Protein AF-W6K7S6-F1 (afdb_monomer)

Solvent-accessible surface area (backbone atoms only — not comparable to full-atom values): 9287 Å² total; per-residue (Å²): 136,90,82,86,87,81,87,82,84,75,71,65,69,59,62,60,56,59,57,67,71,62,53,61,62,58,62,53,52,68,78,64,60,82,73,57,47,66,59,54,51,50,50,26,51,57,76,19,44,70,34,51,70,54,56,74,67,39,22,36,49,15,33,52,51,24,35,51,43,42,51,51,54,36,48,58,52,39,65,72,54,51,58,67,94,80,46,49,71,68,58,48,52,52,51,53,51,50,50,50,53,57,52,37,50,53,39,41,41,67,65,48,68,36,88,89,18,73,96,59,52,72,71,84,55,74,42,50,36,42,53,54,50,35,54,53,41,51,50,51,31,41,53,43,45,48,50,36,60,59,67,16,96,76,34,68,81,74,67,81,132

pLDDT: mean 80.59, std 20.53, range [37.28, 98.56]

Sequence (161 aa):
MKMGFSRIGQSIGIIILTILLFLPARLLAETLAIPDADTAIKTCWRKSEQLRSGSTDEAREGFVMTVLCLEEEIVRNSLEFIYQGVENEDSLRAKFRAIRLVFTEFYWNLYNENNACMPSCGTQYYSAQLHQLSKIYEKILKDVIHQRNQYGARGSSSRPN

Nearest PDB structures (foldseek):
  5hbu-assembly1_D  TM=2.876E-01  e=3.518E+00  Escherichia coli K-12
  4gcl-assembly1_A  TM=2.645E-01  e=3.916E+00  Escherichia coli UTI89
  5haw-assembly1_A-2  TM=2.735E-01  e=5.403E+00  Vibrio cholerae O1 biovar El Tor str. N16961

Secondary structure (DSSP, 8-state):
-------STTSHHHHHHHHHHHHHHHHHHHTTPPPPHHHHHHHHHHHTHHHHTS-HHHHHHHHHHHHHHHHHHHHHHHHTTS-TTT--HHHHHHHHHHHHHHHHHHHHHHHHSSGGGSS--TTTTTTHHHHHHHHHHHHHHHHHHHHHHHHSTTTGGG---

Radius of gyration: 26.54 Å; Cα contacts (8 Å, |Δi|>4): 121; chains: 1; bounding box: 51×53×102 Å

Foldseek 3Di:
DDDDDDDDPDPPVVVVVVVVVPPPPVVVVVVPDLDDLVVQLVVLLVVLVVQCPDDLVSVLVSLVSSLVSLLVLLLVLQCQFDDVVVDDSVRSSVVSVVVLVVQLVVQCCVQFVDPVQVPTPPSPCVRVSSVVSSVVSSVSSNVSSVCCCCHGPVNVVPDDD

Mean predicted aligned error: 12.03 Å

Structure (mmCIF, N/CA/C/O backbone):
data_AF-W6K7S6-F1
#
_entry.id   AF-W6K7S6-F1
#
loop_
_atom_site.group_PDB
_atom_site.id
_atom_site.type_symbol
_atom_site.label_atom_id
_atom_site.label_alt_id
_atom_site.label_comp_id
_atom_site.label_asym_id
_atom_site.label_entity_id
_atom_site.label_seq_id
_atom_site.pdbx_PDB_ins_code
_atom_site.Cartn_x
_atom_site.Cartn_y
_atom_site.Cartn_z
_atom_site.occupancy
_atom_site.B_iso_or_equiv
_atom_site.auth_seq_id
_atom_site.auth_comp_id
_atom_site.auth_asym_id
_atom_site.auth_atom_id
_atom_site.pdbx_PDB_model_num
ATOM 1 N N . MET A 1 1 ? 11.149 39.667 76.783 1.00 42.38 1 MET A N 1
ATOM 2 C CA . MET A 1 1 ? 11.715 39.907 75.436 1.00 42.38 1 MET A CA 1
ATOM 3 C C . MET A 1 1 ? 10.888 39.143 74.415 1.00 42.38 1 MET A C 1
ATOM 5 O O . MET A 1 1 ? 10.810 37.927 74.505 1.00 42.38 1 MET A O 1
ATOM 9 N N . LYS A 1 2 ? 10.211 39.860 73.511 1.00 43.84 2 LYS A N 1
ATOM 10 C CA . LYS A 1 2 ? 9.525 39.295 72.341 1.00 43.84 2 LYS A CA 1
ATOM 11 C C . LYS A 1 2 ? 10.573 39.066 71.251 1.00 43.84 2 LYS A C 1
ATOM 13 O O . LYS A 1 2 ? 11.270 40.013 70.907 1.00 43.84 2 LYS A O 1
ATOM 18 N N . MET A 1 3 ? 10.656 37.862 70.695 1.00 37.28 3 MET A N 1
ATOM 19 C CA . MET A 1 3 ? 11.272 37.647 69.385 1.00 37.28 3 MET A CA 1
ATOM 20 C C . MET A 1 3 ? 10.209 37.087 68.449 1.00 37.28 3 MET A C 1
ATOM 22 O O . MET A 1 3 ? 9.612 36.049 68.721 1.00 37.28 3 MET A O 1
ATOM 26 N N . GLY A 1 4 ? 9.932 37.844 67.389 1.00 43.88 4 GLY A N 1
ATOM 27 C CA . GLY A 1 4 ? 9.101 37.429 66.272 1.00 43.88 4 GLY A CA 1
ATOM 28 C C . GLY A 1 4 ? 9.960 36.802 65.181 1.00 43.88 4 GLY A C 1
ATOM 29 O O . GLY A 1 4 ? 11.065 37.264 64.917 1.00 43.88 4 GLY A O 1
ATOM 30 N N . PHE A 1 5 ? 9.417 35.785 64.523 1.00 41.56 5 PHE A N 1
ATOM 31 C CA . PHE A 1 5 ? 9.880 35.326 63.221 1.00 41.56 5 PHE A CA 1
ATOM 32 C C . PHE A 1 5 ? 8.703 35.427 62.251 1.00 41.56 5 PHE A C 1
ATOM 34 O O . PHE A 1 5 ? 7.657 34.813 62.452 1.00 41.56 5 PHE A O 1
ATOM 41 N N . SER A 1 6 ? 8.866 36.273 61.234 1.00 42.75 6 SER A N 1
ATOM 42 C CA . SER A 1 6 ? 7.873 36.577 60.208 1.00 42.75 6 SER A CA 1
ATOM 43 C C . SER A 1 6 ? 8.355 36.053 58.854 1.00 42.75 6 SER A C 1
ATOM 45 O O . SER A 1 6 ? 9.433 36.411 58.394 1.00 42.75 6 SER A O 1
ATOM 47 N N . ARG A 1 7 ? 7.507 35.213 58.251 1.00 52.19 7 ARG A N 1
ATOM 48 C CA . ARG A 1 7 ? 7.196 35.092 56.814 1.00 52.19 7 ARG A CA 1
ATOM 49 C C . ARG A 1 7 ? 8.360 35.039 55.809 1.00 52.19 7 ARG A C 1
ATOM 51 O O . ARG A 1 7 ? 8.695 36.044 55.198 1.00 52.19 7 ARG A O 1
ATOM 58 N N . ILE A 1 8 ? 8.823 33.825 55.493 1.00 48.97 8 ILE A N 1
ATOM 59 C CA . ILE A 1 8 ? 9.457 33.512 54.186 1.00 48.97 8 ILE A CA 1
ATOM 60 C C . ILE A 1 8 ? 8.800 32.289 53.491 1.00 48.97 8 ILE A C 1
ATOM 62 O O . ILE A 1 8 ? 9.009 32.039 52.310 1.00 48.97 8 ILE A O 1
ATOM 66 N N . GLY A 1 9 ? 7.899 31.557 54.155 1.00 44.06 9 GLY A N 1
ATOM 67 C CA . GLY A 1 9 ? 7.366 30.282 53.645 1.00 44.06 9 GLY A CA 1
ATOM 68 C C . GLY A 1 9 ? 6.111 30.328 52.761 1.00 44.06 9 GLY A C 1
ATOM 69 O O . GLY A 1 9 ? 5.493 29.283 52.597 1.00 44.06 9 GLY A O 1
ATOM 70 N N . GLN A 1 10 ? 5.674 31.483 52.241 1.00 47.38 10 GLN A N 1
ATOM 71 C CA . GLN A 1 10 ? 4.339 31.591 51.612 1.00 47.38 10 GLN A CA 1
ATOM 72 C C . GLN A 1 10 ? 4.334 31.786 50.085 1.00 47.38 10 GLN A C 1
ATOM 74 O O . GLN A 1 10 ? 3.284 31.636 49.468 1.00 47.38 10 GLN A O 1
ATOM 79 N N . SER A 1 11 ? 5.486 32.047 49.454 1.00 47.97 11 SER A N 1
ATOM 80 C CA . SER A 1 11 ? 5.533 32.379 48.016 1.00 47.97 11 SER A CA 1
ATOM 81 C C . SER A 1 11 ? 5.980 31.235 47.095 1.00 47.97 11 SER A C 1
ATOM 83 O O . SER A 1 11 ? 5.758 31.311 45.892 1.00 47.97 11 SER A O 1
ATOM 85 N N . ILE A 1 12 ? 6.572 30.156 47.623 1.00 48.00 12 ILE A N 1
ATOM 86 C CA . ILE A 1 12 ? 7.072 29.036 46.795 1.00 48.00 12 ILE A CA 1
ATOM 87 C C . ILE A 1 12 ? 5.974 27.985 46.541 1.00 48.00 12 ILE A C 1
ATOM 89 O O . ILE A 1 12 ? 5.917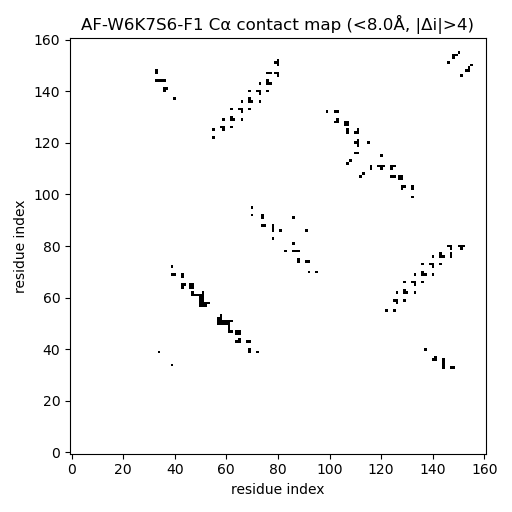 27.393 45.465 1.00 48.00 12 ILE A O 1
ATOM 93 N N . GLY A 1 13 ? 5.040 27.806 47.483 1.00 41.53 13 GLY A N 1
ATOM 94 C CA . GLY A 1 13 ? 3.964 26.811 47.368 1.00 41.53 13 GLY A CA 1
ATOM 95 C C . GLY A 1 13 ? 2.928 27.107 46.278 1.00 41.53 13 GLY A C 1
ATOM 96 O O . GLY A 1 13 ? 2.305 26.183 45.767 1.00 41.53 13 GLY A O 1
ATOM 97 N N . ILE A 1 14 ? 2.765 28.373 45.879 1.00 49.78 14 ILE A N 1
ATOM 98 C CA . ILE A 1 14 ? 1.772 28.758 44.864 1.00 49.78 14 ILE A CA 1
ATOM 99 C C . ILE A 1 14 ? 2.291 28.479 43.446 1.00 49.78 14 ILE A C 1
ATOM 101 O O . ILE A 1 14 ? 1.513 28.056 42.601 1.00 49.78 14 ILE A O 1
ATOM 105 N N . ILE A 1 15 ? 3.596 28.630 43.186 1.00 48.69 15 ILE A N 1
ATOM 106 C CA . ILE A 1 15 ? 4.168 28.469 41.835 1.00 48.69 15 ILE A CA 1
ATOM 107 C C . ILE A 1 15 ? 4.213 26.991 41.405 1.00 48.69 15 ILE A C 1
ATOM 109 O O . ILE A 1 15 ? 3.989 26.679 40.237 1.00 48.69 15 ILE A O 1
ATOM 113 N N . ILE A 1 16 ? 4.441 26.06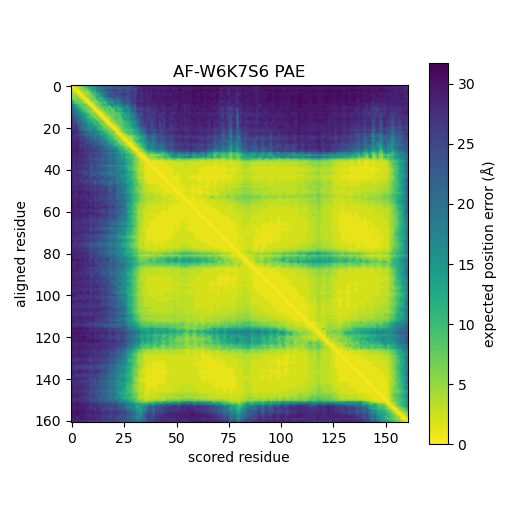1 42.339 1.00 49.12 16 ILE A N 1
ATOM 114 C CA . ILE A 1 16 ? 4.466 24.618 42.034 1.00 49.12 16 ILE A CA 1
ATOM 115 C C . ILE A 1 16 ? 3.046 24.078 41.778 1.00 49.12 16 ILE A C 1
ATOM 117 O O . ILE A 1 16 ? 2.863 23.187 40.947 1.00 49.12 16 ILE A O 1
ATOM 121 N N . LEU A 1 17 ? 2.021 24.651 42.420 1.00 42.56 17 LEU A N 1
ATOM 122 C CA . LEU A 1 17 ? 0.634 24.201 42.272 1.00 42.56 17 LEU A CA 1
ATOM 123 C C . LEU A 1 17 ? 0.003 24.626 40.931 1.00 42.56 17 LEU A C 1
ATOM 125 O O . LEU A 1 17 ? -0.844 23.908 40.403 1.00 42.56 17 LEU A O 1
ATOM 129 N N . THR A 1 18 ? 0.436 25.739 40.327 1.00 48.88 18 THR A N 1
ATOM 130 C CA . THR A 1 18 ? -0.062 26.177 39.007 1.00 48.88 18 THR A CA 1
ATOM 131 C C . THR A 1 18 ? 0.531 25.393 37.837 1.00 48.88 18 THR A C 1
ATOM 133 O O . THR A 1 18 ? -0.134 25.246 36.814 1.00 48.88 18 THR A O 1
ATOM 136 N N . ILE A 1 19 ? 1.743 24.843 37.968 1.00 50.28 19 ILE A N 1
ATOM 137 C CA . ILE A 1 19 ? 2.373 24.035 36.905 1.00 50.28 19 ILE A CA 1
ATOM 138 C C . ILE A 1 19 ? 1.723 22.641 36.810 1.00 50.28 19 ILE A C 1
ATOM 140 O O . ILE A 1 19 ? 1.561 22.104 35.714 1.00 50.28 19 ILE A O 1
ATOM 144 N N . LEU A 1 20 ? 1.264 22.080 37.934 1.00 48.47 20 LEU A N 1
ATOM 145 C CA . LEU A 1 20 ? 0.639 20.750 37.983 1.00 48.47 20 LEU A CA 1
ATOM 146 C C . LEU A 1 20 ? -0.805 20.701 37.452 1.00 48.47 20 LEU A C 1
ATOM 148 O O . LEU A 1 20 ? -1.272 19.626 37.088 1.00 48.47 20 LEU A O 1
ATOM 152 N N . LEU A 1 21 ? -1.504 21.837 37.356 1.00 50.88 21 LEU A N 1
ATOM 153 C CA . LEU A 1 21 ? -2.890 21.881 36.862 1.00 50.88 21 LEU A CA 1
ATOM 154 C C . LEU A 1 21 ? -3.009 22.105 35.345 1.00 50.88 21 LEU A C 1
ATOM 156 O O . LEU A 1 21 ? -4.058 21.815 34.776 1.00 50.88 21 LEU A O 1
ATOM 160 N N . PHE A 1 22 ? -1.950 22.567 34.671 1.00 48.72 22 PHE A N 1
ATOM 161 C CA . PHE A 1 22 ? -1.969 22.816 33.219 1.00 48.72 22 PHE A CA 1
ATOM 162 C C . PHE A 1 22 ? -1.261 21.744 32.377 1.00 48.72 22 PHE A C 1
ATOM 164 O O . PHE A 1 22 ? -1.464 21.699 31.162 1.00 48.72 22 PHE A O 1
ATOM 171 N N . LEU A 1 23 ? -0.468 20.858 32.989 1.00 49.38 23 LEU A N 1
ATOM 172 C CA . LEU A 1 23 ? 0.231 19.786 32.272 1.00 49.38 23 LEU A CA 1
ATOM 173 C C . LEU A 1 23 ? -0.624 18.569 31.846 1.00 49.38 23 LEU A C 1
ATOM 175 O O . LEU A 1 23 ? -0.312 18.015 30.791 1.00 49.38 23 LEU A O 1
ATOM 179 N N . PRO A 1 24 ? -1.690 18.126 32.551 1.00 52.69 24 PRO A N 1
ATOM 180 C CA . PRO A 1 24 ? -2.323 16.855 32.187 1.00 52.69 24 PRO A CA 1
ATOM 181 C C . PRO A 1 24 ? -3.202 16.950 30.930 1.00 52.69 24 PRO A C 1
ATOM 183 O O . PRO A 1 24 ? -3.283 15.992 30.168 1.00 52.69 24 PRO A O 1
ATOM 186 N N . ALA A 1 25 ? -3.825 18.101 30.654 1.00 51.25 25 ALA A N 1
ATOM 187 C CA . ALA A 1 25 ? -4.786 18.221 29.553 1.00 51.25 25 ALA A CA 1
ATOM 188 C C . ALA A 1 25 ? -4.131 18.262 28.161 1.00 51.25 25 ALA A C 1
ATOM 190 O O . ALA A 1 25 ? -4.651 17.665 27.221 1.00 51.25 25 ALA A O 1
ATOM 191 N N . ARG A 1 26 ? -2.983 18.939 28.014 1.00 45.03 26 ARG A N 1
ATOM 192 C CA . ARG A 1 26 ? -2.274 19.008 26.723 1.00 45.03 26 ARG A CA 1
ATOM 193 C C . ARG A 1 26 ? -1.654 17.667 26.341 1.00 45.03 26 ARG A C 1
ATOM 195 O O . ARG A 1 26 ? -1.781 17.259 25.194 1.00 45.03 26 ARG A O 1
ATOM 202 N N . LEU A 1 27 ? -1.080 16.959 27.315 1.00 43.31 27 LEU A N 1
ATOM 203 C CA . LEU A 1 27 ? -0.490 15.638 27.096 1.00 43.31 27 LEU A CA 1
ATOM 204 C C . LEU A 1 27 ? -1.553 14.574 26.756 1.00 43.31 27 LEU A C 1
ATOM 206 O O . LEU A 1 27 ? -1.293 13.678 25.962 1.00 43.31 27 LEU A O 1
ATOM 210 N N . LEU A 1 28 ? -2.765 14.689 27.318 1.00 47.03 28 LEU A N 1
ATOM 211 C CA . LEU A 1 28 ? -3.906 13.825 26.982 1.00 47.03 28 LEU A CA 1
ATOM 212 C C . LEU A 1 28 ? -4.534 14.159 25.620 1.00 47.03 28 LEU A C 1
ATOM 214 O O . LEU A 1 28 ? -5.007 13.264 24.933 1.00 47.03 28 LEU A O 1
ATOM 218 N N . ALA A 1 29 ? -4.547 15.428 25.204 1.00 46.81 29 ALA A N 1
ATOM 219 C CA . ALA A 1 29 ? -5.086 15.813 23.898 1.00 46.81 29 ALA A CA 1
ATOM 220 C C . ALA A 1 29 ? -4.224 15.292 22.733 1.00 46.81 29 ALA A C 1
ATOM 222 O O . ALA A 1 29 ? -4.750 14.919 21.686 1.00 46.81 29 ALA A O 1
ATOM 223 N N . GLU A 1 30 ? -2.906 15.223 22.929 1.00 44.91 30 GLU A N 1
ATOM 224 C CA . GLU A 1 30 ? -1.941 14.790 21.914 1.00 44.91 30 GLU A CA 1
ATOM 225 C C . GLU A 1 30 ? -1.953 13.264 21.698 1.00 44.91 30 GLU A C 1
ATOM 227 O O . GLU A 1 30 ? -1.757 12.792 20.580 1.00 44.91 30 GLU A O 1
ATOM 232 N N . THR A 1 31 ? -2.307 12.480 22.724 1.00 48.25 31 THR A N 1
ATOM 233 C CA . THR A 1 31 ? -2.521 11.022 22.609 1.00 48.25 31 THR A CA 1
ATOM 234 C C . THR A 1 31 ? -3.890 10.654 22.025 1.00 48.25 31 THR A C 1
ATOM 236 O O . THR A 1 31 ? -4.140 9.494 21.697 1.00 48.25 31 THR A O 1
ATOM 239 N N . LEU A 1 32 ? -4.776 11.640 21.844 1.00 53.34 32 LEU A N 1
ATOM 240 C CA . LEU A 1 32 ? -6.155 11.474 21.388 1.00 53.34 32 LEU A CA 1
ATOM 241 C C . LEU A 1 32 ? -6.427 12.126 20.021 1.00 53.34 32 LEU A C 1
ATOM 243 O O . LEU A 1 32 ? -7.586 12.312 19.673 1.00 53.34 32 LEU A O 1
ATOM 247 N N . ALA A 1 33 ? -5.434 12.452 19.194 1.00 65.44 33 ALA A N 1
ATOM 248 C CA . ALA A 1 33 ? -5.694 12.916 17.824 1.00 65.44 33 ALA A CA 1
ATOM 249 C C . ALA A 1 33 ? -5.865 11.721 16.863 1.00 65.44 33 ALA A C 1
ATOM 251 O O . ALA A 1 33 ? -5.061 10.790 16.874 1.00 65.44 33 ALA A O 1
ATOM 252 N N . ILE A 1 34 ? -6.924 11.708 16.040 1.00 67.19 34 ILE A N 1
ATOM 253 C CA . ILE A 1 34 ? -6.984 10.770 14.902 1.00 67.19 34 ILE A CA 1
ATOM 254 C C . ILE A 1 34 ? -5.932 11.255 13.895 1.00 67.19 34 ILE A C 1
ATOM 256 O O . ILE A 1 34 ? -5.951 12.440 13.554 1.00 67.19 34 ILE A O 1
ATOM 260 N N . PRO A 1 35 ? -4.990 10.399 13.460 1.00 74.06 35 PRO A N 1
ATOM 261 C CA . PRO A 1 35 ? -3.910 10.824 12.587 1.00 74.06 35 PRO A CA 1
ATOM 262 C C . PRO A 1 35 ? -4.465 11.294 11.242 1.00 74.06 35 PRO A C 1
ATOM 264 O O . PRO A 1 35 ? -5.394 10.703 10.693 1.00 74.06 35 PRO A O 1
ATOM 267 N N . ASP A 1 36 ? -3.869 12.354 10.704 1.00 88.12 36 ASP A N 1
ATOM 268 C CA . ASP A 1 36 ? -4.134 12.802 9.343 1.00 88.12 36 ASP A CA 1
ATOM 269 C C . ASP A 1 36 ? -3.604 11.767 8.335 1.00 88.12 36 ASP A C 1
ATOM 271 O O . ASP A 1 36 ? -2.423 11.401 8.354 1.00 88.12 36 ASP A O 1
ATOM 275 N N . ALA A 1 37 ? -4.482 11.303 7.442 1.00 93.56 37 ALA A N 1
ATOM 276 C CA . ALA A 1 37 ? -4.156 10.267 6.467 1.00 93.56 37 ALA A CA 1
ATOM 277 C C . ALA A 1 37 ? -3.045 10.713 5.512 1.00 93.56 37 ALA A C 1
ATOM 279 O O . ALA A 1 37 ? -2.144 9.930 5.210 1.00 93.56 37 ALA A O 1
ATOM 280 N N . ASP A 1 38 ? -3.060 11.973 5.069 1.00 96.44 38 ASP A N 1
ATOM 281 C CA . ASP A 1 38 ? -2.039 12.484 4.155 1.00 96.44 38 ASP A CA 1
ATOM 282 C C . ASP A 1 38 ? -0.665 12.564 4.835 1.00 96.44 38 ASP A C 1
ATOM 284 O O . ASP A 1 38 ? 0.356 12.271 4.210 1.00 96.44 38 ASP A O 1
ATOM 288 N N . THR A 1 39 ? -0.621 12.891 6.126 1.00 95.38 39 THR A N 1
ATOM 289 C CA . THR A 1 39 ? 0.605 12.878 6.932 1.00 95.38 39 THR A CA 1
ATOM 290 C C . THR A 1 39 ? 1.166 11.465 7.103 1.00 95.38 39 THR A C 1
ATOM 292 O O . THR A 1 39 ? 2.376 11.267 6.940 1.00 95.38 39 THR A O 1
ATOM 295 N N . ALA A 1 40 ? 0.315 10.470 7.373 1.00 95.50 40 ALA A N 1
ATOM 296 C CA . ALA A 1 40 ? 0.732 9.068 7.453 1.00 95.50 40 ALA A CA 1
ATOM 297 C C . ALA A 1 40 ? 1.287 8.573 6.103 1.00 95.50 40 ALA A C 1
ATOM 299 O O . ALA A 1 40 ? 2.400 8.046 6.038 1.00 95.50 40 ALA A O 1
ATOM 300 N N . ILE A 1 41 ? 0.576 8.856 5.006 1.00 98.00 41 ILE A N 1
ATOM 301 C CA . ILE A 1 41 ? 1.004 8.526 3.638 1.00 98.00 41 ILE A CA 1
ATOM 302 C C . ILE A 1 41 ? 2.359 9.166 3.319 1.00 98.00 41 ILE A C 1
ATOM 304 O O . ILE A 1 41 ? 3.296 8.470 2.923 1.00 98.00 41 ILE A O 1
ATOM 308 N N . LYS A 1 42 ? 2.503 10.482 3.531 1.00 97.81 42 LYS A N 1
ATOM 309 C CA . LYS A 1 42 ? 3.768 11.205 3.305 1.00 97.81 42 LYS A CA 1
ATOM 310 C C . LYS A 1 42 ? 4.907 10.619 4.133 1.00 97.81 42 LYS A C 1
ATOM 312 O O . LYS A 1 42 ? 6.027 10.502 3.641 1.00 97.81 42 LYS A O 1
ATOM 317 N N . THR A 1 43 ? 4.631 10.220 5.372 1.00 97.19 43 THR A N 1
ATOM 318 C CA . THR A 1 43 ? 5.625 9.584 6.242 1.00 97.19 43 THR A CA 1
ATOM 319 C C . THR A 1 43 ? 6.099 8.250 5.673 1.00 97.19 43 THR A C 1
ATOM 321 O O . THR A 1 43 ? 7.307 8.012 5.640 1.00 97.19 43 THR A O 1
ATOM 324 N N . CYS A 1 44 ? 5.191 7.414 5.164 1.00 97.94 44 CYS A N 1
ATOM 325 C CA . CYS A 1 44 ? 5.560 6.155 4.519 1.00 97.94 44 CYS A CA 1
ATOM 326 C C . CYS A 1 44 ? 6.393 6.358 3.247 1.00 97.94 44 CYS A C 1
ATOM 328 O O . CYS A 1 44 ? 7.409 5.687 3.073 1.00 97.94 44 CYS A O 1
ATOM 330 N N . TRP A 1 45 ? 6.039 7.326 2.398 1.00 98.06 45 TRP A N 1
ATOM 331 C CA . TRP A 1 45 ? 6.815 7.645 1.192 1.00 98.06 45 TRP A CA 1
ATOM 332 C C . TRP A 1 45 ? 8.203 8.215 1.478 1.00 98.06 45 TRP A C 1
ATOM 334 O O . TRP A 1 45 ? 9.144 7.953 0.724 1.00 98.06 45 TRP A O 1
ATOM 344 N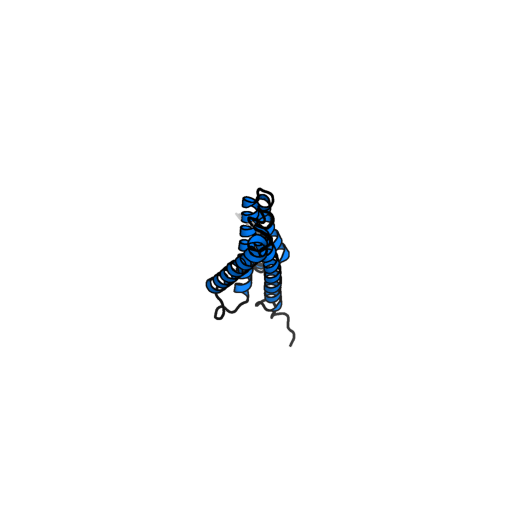 N . ARG A 1 46 ? 8.328 9.003 2.550 1.00 98.00 46 ARG A N 1
ATOM 345 C CA . ARG A 1 46 ? 9.593 9.617 2.968 1.00 98.00 46 ARG A CA 1
ATOM 346 C C . ARG A 1 46 ? 10.575 8.586 3.519 1.00 98.00 46 ARG A C 1
ATOM 348 O O . ARG A 1 46 ? 11.769 8.705 3.277 1.00 98.00 46 ARG A O 1
ATOM 355 N N . LYS A 1 47 ? 10.092 7.554 4.223 1.00 97.25 47 LYS A N 1
ATOM 356 C CA . LYS A 1 47 ? 10.943 6.466 4.751 1.00 97.25 47 LYS A CA 1
ATOM 357 C C . LYS A 1 47 ? 11.740 5.750 3.656 1.00 97.25 47 LYS A C 1
ATOM 359 O O . LYS A 1 47 ? 12.855 5.319 3.912 1.00 97.25 47 LYS A O 1
ATOM 364 N N . SER A 1 48 ? 11.175 5.645 2.457 1.00 97.06 48 SER A N 1
ATOM 365 C CA . SER A 1 48 ? 11.747 4.899 1.334 1.00 97.06 48 SER A CA 1
ATOM 366 C C . SER A 1 48 ? 12.355 5.775 0.234 1.00 97.06 48 SER A C 1
ATOM 368 O O . SER A 1 48 ? 12.770 5.254 -0.798 1.00 97.06 48 SER A O 1
ATOM 370 N N . GLU A 1 49 ? 12.375 7.100 0.400 1.00 97.06 49 GLU A N 1
ATOM 371 C CA . GLU A 1 49 ? 12.693 8.049 -0.676 1.00 97.06 49 GLU A CA 1
ATOM 372 C C . GLU A 1 49 ? 14.081 7.841 -1.286 1.00 97.06 49 GLU A C 1
ATOM 374 O O . GLU A 1 49 ? 14.219 7.833 -2.511 1.00 97.06 49 GLU A O 1
ATOM 379 N N . GLN A 1 50 ? 15.085 7.615 -0.437 1.00 96.44 50 GLN A N 1
ATOM 380 C CA . GLN A 1 50 ? 16.456 7.364 -0.881 1.00 96.44 50 GLN A CA 1
ATOM 381 C C . GLN A 1 50 ? 16.545 6.080 -1.714 1.00 96.44 50 GLN A C 1
ATOM 383 O O . GLN A 1 50 ? 17.044 6.122 -2.833 1.00 96.44 50 GLN A O 1
ATOM 388 N N . LEU A 1 51 ? 15.971 4.975 -1.222 1.00 95.88 51 LEU A N 1
ATOM 389 C CA . LEU A 1 51 ? 15.939 3.691 -1.934 1.00 95.88 51 LEU A CA 1
ATOM 390 C C . LEU A 1 51 ? 15.224 3.810 -3.287 1.00 95.88 51 LEU A C 1
ATOM 392 O O . LEU A 1 51 ? 15.738 3.370 -4.310 1.00 95.88 51 LEU A O 1
ATOM 396 N N . ARG A 1 52 ? 14.070 4.490 -3.325 1.00 94.06 52 ARG A N 1
ATOM 397 C CA . ARG A 1 52 ? 13.289 4.705 -4.558 1.00 94.06 52 ARG A CA 1
ATOM 398 C C . ARG A 1 52 ? 14.006 5.519 -5.632 1.00 94.06 52 ARG A C 1
ATOM 400 O O . ARG A 1 52 ? 13.563 5.490 -6.777 1.00 94.06 52 ARG A O 1
ATOM 407 N N . SER A 1 53 ? 15.061 6.239 -5.265 1.00 92.88 53 SER A N 1
ATOM 408 C CA . SER A 1 53 ? 15.860 7.064 -6.174 1.00 92.88 53 SER A CA 1
ATOM 409 C C . SER A 1 53 ? 17.171 6.384 -6.596 1.00 92.88 53 SER A C 1
ATOM 411 O O . SER A 1 53 ? 17.964 6.999 -7.305 1.00 92.88 53 SER A O 1
ATOM 413 N N . GLY A 1 54 ? 17.414 5.151 -6.137 1.00 93.31 54 GLY A N 1
ATOM 414 C CA . GLY A 1 54 ? 18.610 4.367 -6.437 1.00 93.31 54 GLY A CA 1
ATOM 415 C C . GLY A 1 54 ? 18.500 3.521 -7.709 1.00 93.31 54 GLY A C 1
ATOM 416 O O . GLY A 1 54 ? 17.780 3.842 -8.657 1.00 93.31 54 GLY A O 1
ATOM 417 N N . SER A 1 55 ? 19.241 2.416 -7.720 1.00 93.38 55 SER A N 1
ATOM 418 C CA . SER A 1 55 ? 19.184 1.352 -8.728 1.00 93.38 55 SER A CA 1
ATOM 419 C C . SER A 1 55 ? 17.798 0.699 -8.817 1.00 93.38 55 SER A C 1
ATOM 421 O O . SER A 1 55 ? 16.927 0.923 -7.982 1.00 93.38 55 SER A O 1
ATOM 423 N N . THR A 1 56 ? 17.567 -0.149 -9.826 1.00 90.25 56 THR A N 1
ATOM 424 C CA . THR A 1 56 ? 16.294 -0.882 -9.966 1.00 90.25 56 THR A CA 1
ATOM 425 C C . THR A 1 56 ? 15.950 -1.701 -8.719 1.00 90.25 56 THR A C 1
ATOM 427 O O . THR A 1 56 ? 14.798 -1.675 -8.277 1.00 90.25 56 THR A O 1
ATOM 430 N N . ASP A 1 57 ? 16.930 -2.401 -8.148 1.00 91.06 57 ASP A N 1
ATOM 431 C CA . ASP A 1 57 ? 16.718 -3.261 -6.983 1.00 91.06 57 ASP A CA 1
ATOM 432 C C . ASP A 1 57 ? 16.440 -2.434 -5.724 1.00 91.06 57 ASP A C 1
ATOM 434 O O . ASP A 1 57 ? 15.466 -2.704 -5.018 1.00 91.06 57 ASP A O 1
ATOM 438 N N . GLU A 1 58 ? 17.206 -1.361 -5.502 1.00 95.06 58 GLU A N 1
ATOM 439 C CA . GLU A 1 58 ? 16.943 -0.408 -4.415 1.00 95.06 58 GLU A CA 1
ATOM 440 C C . GLU A 1 58 ? 15.567 0.239 -4.583 1.00 95.06 58 GLU A C 1
ATOM 442 O O . GLU A 1 58 ? 14.798 0.345 -3.626 1.00 95.06 58 GLU A O 1
ATOM 447 N N . ALA A 1 59 ? 15.196 0.610 -5.810 1.00 93.81 59 ALA A N 1
ATOM 448 C CA . ALA A 1 59 ? 13.904 1.215 -6.064 1.00 93.81 59 ALA A CA 1
ATOM 449 C C . ALA A 1 59 ? 12.762 0.251 -5.741 1.00 93.81 59 ALA A C 1
ATOM 451 O O . ALA A 1 59 ? 11.776 0.643 -5.106 1.00 93.81 59 ALA A O 1
ATOM 452 N N . ARG A 1 60 ? 12.907 -1.023 -6.124 1.00 93.56 60 ARG A N 1
ATOM 453 C CA . ARG A 1 60 ? 11.974 -2.094 -5.765 1.00 93.56 60 ARG A CA 1
ATOM 454 C C . ARG A 1 60 ? 11.869 -2.257 -4.252 1.00 93.56 60 ARG A C 1
ATOM 456 O O . ARG A 1 60 ? 10.750 -2.285 -3.736 1.00 93.56 60 ARG A O 1
ATOM 463 N N . GLU A 1 61 ? 12.990 -2.311 -3.541 1.00 95.94 61 GLU A N 1
ATOM 464 C CA . GLU A 1 61 ? 13.021 -2.392 -2.077 1.00 95.94 61 GLU A CA 1
ATOM 465 C C . GLU A 1 61 ? 12.318 -1.191 -1.427 1.00 95.94 61 GLU A C 1
ATOM 467 O O . GLU A 1 61 ? 11.465 -1.356 -0.551 1.00 95.94 61 GLU A O 1
ATOM 472 N N . GLY A 1 62 ? 12.575 0.020 -1.923 1.00 97.12 62 GLY A N 1
ATOM 473 C CA . GLY A 1 62 ? 11.907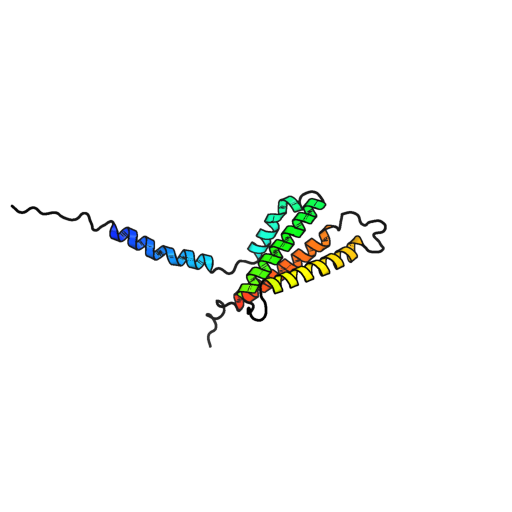 1.235 -1.470 1.00 97.12 62 GLY A CA 1
ATOM 474 C C . GLY A 1 62 ? 10.385 1.184 -1.659 1.00 97.12 62 GLY A C 1
ATOM 475 O O . GLY A 1 62 ? 9.620 1.593 -0.777 1.00 97.12 62 GLY A O 1
ATOM 476 N N . PHE A 1 63 ? 9.899 0.631 -2.772 1.00 96.75 63 PHE A N 1
ATOM 477 C CA . PHE A 1 63 ? 8.462 0.417 -2.954 1.00 96.75 63 PHE A CA 1
ATOM 478 C C . PHE A 1 63 ? 7.897 -0.654 -2.011 1.00 96.75 63 PHE A C 1
ATOM 480 O O . PHE A 1 63 ? 6.832 -0.425 -1.435 1.00 96.75 63 PHE A O 1
ATOM 487 N N . VAL A 1 64 ? 8.601 -1.771 -1.781 1.00 97.00 64 VAL A N 1
ATOM 488 C CA . VAL A 1 64 ? 8.195 -2.780 -0.780 1.00 97.00 64 VAL A CA 1
ATOM 489 C C . VAL A 1 64 ? 8.069 -2.145 0.606 1.00 97.00 64 VAL A C 1
ATOM 491 O O . VAL A 1 64 ? 7.047 -2.325 1.269 1.00 97.00 64 VAL A O 1
ATOM 494 N N . MET A 1 65 ? 9.058 -1.349 1.019 1.00 98.25 65 MET A N 1
ATOM 495 C CA . MET A 1 65 ? 9.048 -0.638 2.300 1.00 98.25 65 MET A CA 1
ATOM 496 C C . MET A 1 65 ? 7.851 0.316 2.419 1.00 98.25 65 MET A C 1
ATOM 498 O O . MET A 1 65 ? 7.200 0.376 3.461 1.00 98.25 65 MET A O 1
ATOM 502 N N . THR A 1 66 ? 7.528 1.036 1.341 1.00 98.31 66 THR A N 1
ATOM 503 C CA . THR A 1 66 ? 6.372 1.949 1.307 1.00 98.31 66 THR A CA 1
ATOM 504 C C . THR A 1 66 ? 5.061 1.188 1.487 1.00 98.31 66 THR A C 1
ATOM 506 O O . THR A 1 66 ? 4.236 1.574 2.312 1.00 98.31 66 THR A O 1
ATOM 509 N N . VAL A 1 67 ? 4.879 0.092 0.740 1.00 98.25 67 VAL A N 1
ATOM 510 C CA . VAL A 1 67 ? 3.677 -0.754 0.810 1.00 98.25 67 VAL A CA 1
ATOM 511 C C . VAL A 1 67 ? 3.494 -1.330 2.213 1.00 98.25 67 VAL A C 1
ATOM 513 O O . VAL A 1 67 ? 2.393 -1.263 2.750 1.00 98.25 67 VAL A O 1
ATOM 516 N N . LEU A 1 68 ? 4.565 -1.844 2.822 1.00 98.19 68 LEU A N 1
ATOM 517 C CA . LEU A 1 68 ? 4.535 -2.386 4.182 1.00 98.19 68 LEU A CA 1
ATOM 518 C C . LEU A 1 68 ? 4.186 -1.326 5.231 1.00 98.19 68 LEU A C 1
ATOM 520 O O . LEU A 1 68 ? 3.362 -1.579 6.102 1.00 98.19 68 LEU A O 1
ATOM 524 N N . CYS A 1 69 ? 4.752 -0.125 5.118 1.00 98.50 69 CYS A N 1
ATOM 525 C CA . CYS A 1 69 ? 4.409 0.978 6.014 1.00 98.50 69 CYS A CA 1
ATOM 526 C C . CYS A 1 69 ? 2.923 1.358 5.907 1.00 98.50 69 CYS A C 1
ATOM 528 O O . CYS A 1 69 ? 2.252 1.526 6.924 1.00 98.50 69 CYS A O 1
ATOM 530 N N . LEU A 1 70 ? 2.387 1.458 4.685 1.00 98.56 70 LEU A N 1
ATOM 531 C CA . LEU A 1 70 ? 0.967 1.753 4.477 1.00 98.56 70 LEU A CA 1
ATOM 532 C C . LEU A 1 70 ? 0.072 0.634 5.032 1.00 98.56 70 LEU A C 1
ATOM 534 O O . LEU A 1 70 ? -0.932 0.928 5.674 1.00 98.56 70 LEU A O 1
ATOM 538 N N . GLU A 1 71 ? 0.447 -0.632 4.831 1.00 98.31 71 GLU A N 1
ATOM 539 C CA . GLU A 1 71 ? -0.236 -1.802 5.402 1.00 98.31 71 GLU A CA 1
ATOM 540 C C . GLU A 1 71 ? -0.320 -1.707 6.934 1.00 98.31 71 GLU A C 1
ATOM 542 O O . GLU A 1 71 ? -1.396 -1.862 7.511 1.00 98.31 71 GLU A O 1
ATOM 547 N N . GLU A 1 72 ? 0.785 -1.367 7.598 1.00 97.50 72 GLU A N 1
ATOM 548 C CA . GLU A 1 72 ? 0.826 -1.178 9.052 1.00 97.50 72 GLU A CA 1
ATOM 549 C C . GLU A 1 72 ? -0.046 -0.015 9.535 1.00 97.50 72 GLU A C 1
ATOM 551 O O . GLU A 1 72 ? -0.733 -0.147 10.550 1.00 97.50 72 GLU A O 1
ATOM 556 N N . GLU A 1 73 ? -0.046 1.120 8.831 1.00 96.81 73 GLU A N 1
ATOM 557 C CA . GLU A 1 73 ? -0.920 2.255 9.155 1.00 96.81 73 GLU A CA 1
ATOM 558 C C . GLU A 1 73 ? -2.400 1.883 9.013 1.00 96.81 73 GLU A C 1
ATOM 560 O O . GLU A 1 73 ? -3.214 2.253 9.864 1.00 96.81 73 GLU A O 1
ATOM 565 N N . ILE A 1 74 ? -2.756 1.117 7.978 1.00 97.06 74 ILE A N 1
ATOM 566 C CA . ILE A 1 74 ? -4.128 0.646 7.777 1.00 97.06 74 ILE A CA 1
ATOM 567 C C . ILE A 1 74 ? -4.539 -0.288 8.913 1.00 97.06 74 ILE A C 1
ATOM 569 O O . ILE A 1 74 ? -5.590 -0.071 9.516 1.00 97.06 74 ILE A O 1
ATOM 573 N N . VAL A 1 75 ? -3.722 -1.296 9.233 1.00 96.12 75 VAL A N 1
ATOM 574 C CA . VAL A 1 75 ? -4.008 -2.254 10.315 1.00 96.12 75 VAL A CA 1
ATOM 575 C C . VAL A 1 75 ? -4.185 -1.517 11.639 1.00 96.12 75 VAL A C 1
ATOM 577 O O . VAL A 1 75 ? -5.213 -1.678 12.296 1.00 96.12 75 VAL A O 1
ATOM 580 N N . ARG A 1 76 ? -3.241 -0.640 11.995 1.00 93.56 76 ARG A N 1
ATOM 581 C CA . ARG A 1 76 ? -3.285 0.131 13.243 1.00 93.56 76 ARG A CA 1
ATOM 582 C C . ARG A 1 76 ? -4.552 0.972 13.354 1.00 93.56 76 ARG A C 1
ATOM 584 O O . ARG A 1 76 ? -5.229 0.925 14.373 1.00 93.56 76 ARG A O 1
ATOM 591 N N . ASN A 1 77 ? -4.891 1.730 12.310 1.00 92.62 77 ASN A N 1
ATOM 592 C CA . ASN A 1 77 ? -6.090 2.567 12.335 1.00 92.62 77 ASN A CA 1
ATOM 593 C C . ASN A 1 77 ? -7.382 1.745 12.278 1.00 92.62 77 ASN A C 1
ATOM 595 O O . ASN A 1 77 ? -8.399 2.204 12.789 1.00 92.62 77 ASN A O 1
ATOM 599 N N . SER A 1 78 ? -7.344 0.542 11.701 1.00 93.12 78 SER A N 1
ATOM 600 C CA . SER A 1 78 ? -8.491 -0.364 11.654 1.00 93.12 78 SER A CA 1
ATOM 601 C C . SER A 1 78 ? -8.819 -0.955 13.022 1.00 93.12 78 SER A C 1
ATOM 603 O O . SER A 1 78 ? -9.983 -0.979 13.409 1.00 93.12 78 SER A O 1
ATOM 605 N N . LEU A 1 79 ? -7.808 -1.366 13.791 1.00 90.94 79 LEU A N 1
ATOM 606 C CA . LEU A 1 79 ? -7.987 -1.952 15.129 1.00 90.94 79 LEU A CA 1
ATOM 607 C C . LEU A 1 79 ? -8.614 -0.991 16.148 1.00 90.94 79 LEU A C 1
ATOM 609 O O . LEU A 1 79 ? -9.203 -1.427 17.131 1.00 90.94 79 LEU A O 1
ATOM 613 N N . GLU A 1 80 ? -8.515 0.311 15.897 1.00 85.94 80 GLU A N 1
ATOM 614 C CA . GLU A 1 80 ? -9.115 1.360 16.722 1.00 85.94 80 GLU A CA 1
ATOM 615 C C . GLU A 1 80 ? -10.632 1.511 16.516 1.00 85.94 80 GLU A C 1
ATOM 617 O O . GLU A 1 80 ? -11.285 2.191 17.309 1.00 85.94 80 GLU A O 1
ATOM 622 N N . PHE A 1 81 ? -11.199 0.940 15.444 1.00 82.56 81 PHE A N 1
ATOM 623 C CA . PHE A 1 81 ? -12.625 1.087 15.123 1.00 82.56 81 PHE A CA 1
ATOM 624 C C . PHE A 1 81 ? -13.347 -0.236 14.834 1.00 82.56 81 PHE A C 1
ATOM 626 O O . PHE A 1 81 ? -14.535 -0.350 15.135 1.00 82.56 81 PHE A O 1
ATOM 633 N N . ILE A 1 82 ? -12.676 -1.229 14.241 1.00 87.25 82 ILE A N 1
ATOM 634 C CA . ILE A 1 82 ? -13.282 -2.530 13.952 1.00 87.25 82 ILE A CA 1
ATOM 635 C C . ILE A 1 82 ? -13.455 -3.293 15.264 1.00 87.25 82 ILE A C 1
ATOM 637 O O . ILE A 1 82 ? -12.540 -3.388 16.079 1.00 87.25 82 ILE A O 1
ATOM 641 N N . TYR A 1 83 ? -14.643 -3.862 15.463 1.00 81.19 83 TYR A N 1
ATOM 642 C CA . TYR A 1 83 ? -14.934 -4.673 16.637 1.00 81.19 83 TYR A CA 1
ATOM 643 C C . TYR A 1 83 ? -14.002 -5.891 16.714 1.00 81.19 83 TYR A C 1
ATOM 645 O O . TYR A 1 83 ? -13.934 -6.690 15.778 1.00 81.19 83 TYR A O 1
ATOM 653 N N . GLN A 1 84 ? -13.337 -6.067 17.859 1.00 80.12 84 GLN A N 1
ATOM 654 C CA . GLN A 1 84 ? -12.313 -7.103 18.040 1.00 80.12 84 GLN A CA 1
ATOM 655 C C . GLN A 1 84 ? -12.842 -8.543 17.946 1.00 80.12 84 GLN A C 1
ATOM 657 O O . GLN A 1 84 ? -12.078 -9.469 17.689 1.00 80.12 84 GLN A O 1
ATOM 662 N N . GLY A 1 85 ? -14.153 -8.750 18.124 1.00 82.69 85 GLY A N 1
ATOM 663 C CA . GLY A 1 85 ? -14.780 -10.054 17.885 1.00 82.69 85 GLY A CA 1
ATOM 664 C C . GLY A 1 85 ? -14.994 -10.386 16.402 1.00 82.69 85 GLY A C 1
ATOM 665 O O . GLY A 1 85 ? -15.362 -11.514 16.096 1.00 82.69 85 GLY A O 1
ATOM 666 N N . VAL A 1 86 ? -14.781 -9.428 15.490 1.00 85.25 86 VAL A N 1
ATOM 667 C CA . VAL A 1 86 ? -14.831 -9.636 14.029 1.00 85.25 86 VAL A CA 1
ATOM 668 C C . VAL A 1 86 ? -13.421 -9.697 13.445 1.00 85.25 86 VAL A C 1
ATOM 670 O O . VAL A 1 86 ? -13.138 -10.572 12.632 1.00 85.25 86 VAL A O 1
ATOM 673 N N . GLU A 1 87 ? -12.526 -8.801 13.867 1.00 91.31 87 GLU A N 1
ATOM 674 C CA . GLU A 1 87 ? -11.133 -8.779 13.414 1.00 91.31 87 GLU A CA 1
ATOM 675 C C . GLU A 1 87 ? -10.167 -8.568 14.573 1.00 91.31 87 GLU A C 1
ATOM 677 O O . GLU A 1 87 ? -10.407 -7.756 15.459 1.00 91.31 87 GLU A O 1
ATOM 682 N N . ASN A 1 88 ? -9.011 -9.217 14.495 1.00 93.31 88 ASN A N 1
ATOM 683 C CA . ASN A 1 88 ? -7.849 -8.893 15.314 1.00 93.31 88 ASN A CA 1
ATOM 684 C C . ASN A 1 88 ? -6.657 -8.533 14.417 1.00 93.31 88 ASN A C 1
ATOM 686 O O . ASN A 1 88 ? -6.742 -8.585 13.185 1.00 93.31 88 ASN A O 1
ATOM 690 N N . GLU A 1 89 ? -5.547 -8.143 15.041 1.00 94.12 89 GLU A N 1
ATOM 691 C CA . GLU A 1 89 ? -4.354 -7.697 14.324 1.00 94.12 89 GLU A CA 1
ATOM 692 C C . GLU A 1 89 ? -3.823 -8.766 13.362 1.00 94.12 89 GLU A C 1
ATOM 694 O O . GLU A 1 89 ? -3.582 -8.469 12.190 1.00 94.12 89 GLU A O 1
ATOM 699 N N . ASP A 1 90 ? -3.709 -10.012 13.823 1.00 95.06 90 ASP A N 1
ATOM 700 C CA . ASP A 1 90 ? -3.185 -11.124 13.028 1.00 95.06 90 ASP A CA 1
ATOM 701 C C . ASP A 1 90 ? -4.064 -11.419 11.807 1.00 95.06 90 ASP A C 1
ATOM 703 O O . ASP A 1 90 ? -3.555 -11.591 10.697 1.00 95.06 90 ASP A O 1
ATOM 707 N N . SER A 1 91 ? -5.389 -11.414 11.985 1.00 95.50 91 SER A N 1
ATOM 708 C CA . SER A 1 91 ? -6.362 -11.593 10.901 1.00 95.50 91 SER A CA 1
ATOM 709 C C . SER A 1 91 ? -6.235 -10.493 9.844 1.00 95.50 91 SER A C 1
ATOM 711 O O . SER A 1 91 ? -6.161 -10.784 8.646 1.00 95.50 91 SER A O 1
ATOM 713 N N . LEU A 1 92 ? -6.140 -9.225 10.263 1.00 95.88 92 LEU A N 1
ATOM 714 C CA . LEU A 1 92 ? -5.970 -8.101 9.339 1.00 95.88 92 LEU A CA 1
ATOM 715 C C . LEU A 1 92 ? -4.636 -8.185 8.589 1.00 95.88 92 LEU A C 1
ATOM 717 O O . LEU A 1 92 ? -4.614 -8.056 7.363 1.00 95.88 92 LEU A O 1
ATOM 721 N N . ARG A 1 93 ? -3.530 -8.462 9.291 1.00 97.06 93 ARG A N 1
ATOM 722 C CA . ARG A 1 93 ? -2.205 -8.636 8.671 1.00 97.06 93 ARG A CA 1
ATOM 723 C C . ARG A 1 93 ? -2.199 -9.786 7.667 1.00 97.06 93 ARG A C 1
ATOM 725 O O . ARG A 1 93 ? -1.656 -9.640 6.573 1.00 97.06 93 ARG A O 1
ATOM 732 N N . ALA A 1 94 ? -2.840 -10.909 7.990 1.00 96.94 94 ALA A N 1
ATOM 733 C CA . ALA A 1 94 ? -2.965 -12.039 7.074 1.00 96.94 94 ALA A CA 1
ATOM 734 C C . ALA A 1 94 ? -3.739 -11.662 5.798 1.00 96.94 94 ALA A C 1
ATOM 736 O O . ALA A 1 94 ? -3.309 -12.009 4.695 1.00 96.94 94 ALA A O 1
ATOM 737 N N . LYS A 1 95 ? -4.833 -10.899 5.927 1.00 97.31 95 LYS A N 1
ATOM 738 C CA . LYS A 1 95 ? -5.627 -10.416 4.785 1.00 97.31 95 LYS A CA 1
ATOM 739 C C . LYS A 1 95 ? -4.833 -9.477 3.884 1.00 97.31 95 LYS A C 1
ATOM 741 O O . LYS A 1 95 ? -4.804 -9.691 2.674 1.00 97.31 95 LYS A O 1
ATOM 746 N N . PHE A 1 96 ? -4.139 -8.487 4.443 1.00 97.50 96 PHE A N 1
ATOM 747 C CA . PHE A 1 96 ? -3.321 -7.580 3.631 1.00 97.50 96 PHE A CA 1
ATOM 748 C C . PHE A 1 96 ? -2.111 -8.273 2.998 1.00 97.50 96 PHE A C 1
ATOM 750 O O . PHE A 1 96 ? -1.790 -7.999 1.841 1.00 97.50 96 PHE A O 1
ATOM 757 N N . ARG A 1 97 ? -1.499 -9.247 3.682 1.00 97.38 97 ARG A N 1
ATOM 758 C CA . ARG A 1 97 ? -0.480 -10.108 3.070 1.00 97.38 97 ARG A CA 1
ATOM 759 C C . ARG A 1 97 ? -1.042 -10.872 1.870 1.00 97.38 97 ARG A C 1
ATOM 761 O O . ARG A 1 97 ? -0.392 -10.900 0.827 1.00 97.38 97 ARG A O 1
ATOM 768 N N . ALA A 1 98 ? -2.227 -11.469 1.996 1.00 98.00 98 ALA A N 1
ATOM 769 C CA . ALA A 1 98 ? -2.872 -12.187 0.897 1.00 98.00 98 ALA A CA 1
ATOM 770 C C . ALA A 1 98 ? -3.183 -11.255 -0.287 1.00 98.00 98 ALA A C 1
ATOM 772 O O . ALA A 1 98 ? -2.836 -11.584 -1.420 1.00 98.00 98 ALA A O 1
ATOM 773 N N . ILE A 1 99 ? -3.743 -10.066 -0.024 1.00 97.56 99 ILE A N 1
ATOM 774 C CA . ILE A 1 99 ? -3.991 -9.036 -1.047 1.00 97.56 99 ILE A CA 1
ATOM 775 C C . ILE A 1 99 ? -2.694 -8.676 -1.768 1.00 97.56 99 ILE A C 1
ATOM 777 O O . ILE A 1 99 ? -2.651 -8.692 -2.996 1.00 97.56 99 ILE A O 1
ATOM 781 N N . ARG A 1 100 ? -1.621 -8.388 -1.024 1.00 96.56 100 ARG A N 1
ATOM 782 C CA . ARG A 1 100 ? -0.322 -8.032 -1.597 1.00 96.56 100 ARG A CA 1
ATOM 783 C C . ARG A 1 100 ? 0.229 -9.130 -2.500 1.00 96.56 100 ARG A C 1
ATOM 785 O O . ARG A 1 100 ? 0.668 -8.816 -3.601 1.00 96.56 100 ARG A O 1
ATOM 792 N N . LEU A 1 101 ? 0.201 -10.391 -2.068 1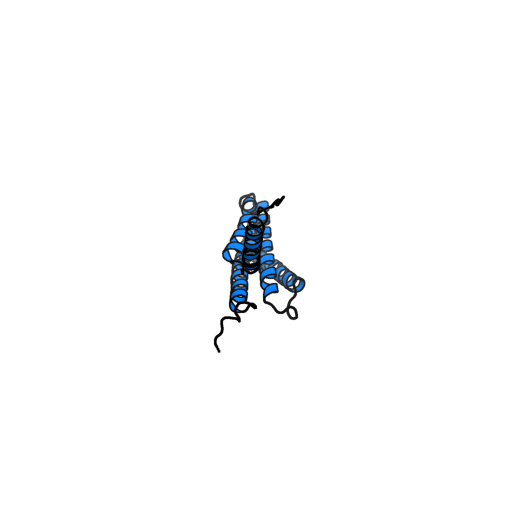.00 96.00 101 LEU A N 1
ATOM 793 C CA . LEU A 1 101 ? 0.690 -11.511 -2.879 1.00 96.00 101 LEU A CA 1
ATOM 794 C C . LEU A 1 101 ? -0.103 -11.637 -4.185 1.00 96.00 101 LEU A C 1
ATOM 796 O O . LEU A 1 101 ? 0.487 -11.534 -5.255 1.00 96.00 101 LEU A O 1
ATOM 800 N N . VAL A 1 102 ? -1.433 -11.739 -4.098 1.00 97.12 102 VAL A N 1
ATOM 801 C CA . VAL A 1 102 ? -2.304 -11.910 -5.2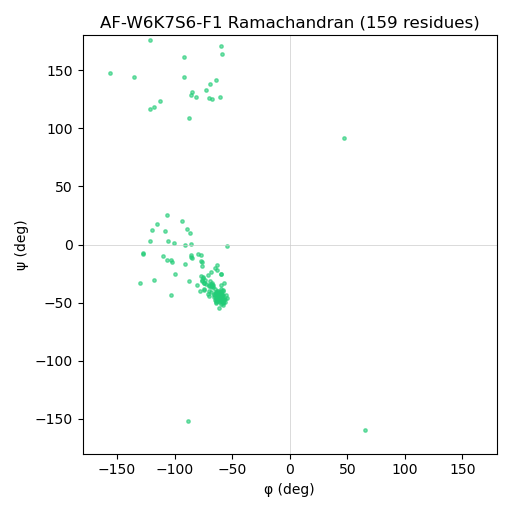74 1.00 97.12 102 VAL A CA 1
ATOM 802 C C . VAL A 1 102 ? -2.199 -10.719 -6.230 1.00 97.12 102 VAL A C 1
ATOM 804 O O . VAL A 1 102 ? -2.071 -10.892 -7.440 1.00 97.12 102 VAL A O 1
ATOM 807 N N . PHE A 1 103 ? -2.219 -9.492 -5.702 1.00 96.12 103 PHE A N 1
ATOM 808 C CA . PHE A 1 103 ? -2.142 -8.285 -6.521 1.00 96.12 103 PHE A CA 1
ATOM 809 C C . PHE A 1 103 ? -0.790 -8.161 -7.228 1.00 96.12 103 PHE A C 1
ATOM 811 O O . PHE A 1 103 ? -0.736 -7.842 -8.418 1.00 96.12 103 PHE A O 1
ATOM 818 N N . THR A 1 104 ? 0.309 -8.397 -6.502 1.00 92.75 104 THR A N 1
ATOM 819 C CA . THR A 1 104 ? 1.654 -8.251 -7.072 1.00 92.75 104 THR A CA 1
ATOM 820 C C . THR A 1 104 ? 1.969 -9.334 -8.094 1.00 92.75 104 THR A C 1
ATOM 822 O O . THR A 1 104 ? 2.603 -9.012 -9.094 1.00 92.75 104 THR A O 1
ATOM 825 N N . GLU A 1 105 ? 1.485 -10.561 -7.899 1.00 93.94 105 GLU A N 1
ATOM 826 C CA . GLU A 1 105 ? 1.577 -11.642 -8.885 1.00 93.94 105 GLU A CA 1
ATOM 827 C C . GLU A 1 105 ? 0.790 -11.306 -10.156 1.00 93.94 105 GLU A C 1
ATOM 829 O O . GLU A 1 105 ? 1.340 -11.346 -11.256 1.00 93.94 105 GLU A O 1
ATOM 834 N N . PHE A 1 106 ? -0.472 -10.886 -10.018 1.00 94.19 106 PHE A N 1
ATOM 835 C CA . PHE A 1 106 ? -1.299 -10.523 -11.169 1.00 94.19 106 PHE A CA 1
ATOM 836 C C . PHE A 1 106 ? -0.662 -9.406 -12.008 1.00 94.19 106 PHE A C 1
ATOM 838 O O . PHE A 1 106 ? -0.527 -9.538 -13.226 1.00 94.19 106 PHE A O 1
ATOM 845 N N . TYR A 1 107 ? -0.223 -8.320 -11.366 1.00 93.44 107 TYR A N 1
ATOM 846 C CA . TYR A 1 107 ? 0.426 -7.217 -12.075 1.00 93.44 107 TYR A CA 1
ATOM 847 C C . TYR A 1 107 ? 1.812 -7.591 -12.610 1.00 93.44 107 TYR A C 1
ATOM 849 O O . TYR A 1 107 ? 2.208 -7.072 -13.652 1.00 93.44 107 TYR A O 1
ATOM 857 N N . TRP A 1 108 ? 2.552 -8.479 -11.940 1.00 90.31 108 TRP A N 1
ATOM 858 C CA . TRP A 1 108 ? 3.799 -9.003 -12.495 1.00 90.31 108 TRP A CA 1
ATOM 859 C C . TRP A 1 108 ? 3.535 -9.705 -13.822 1.00 90.31 108 TRP A C 1
ATOM 861 O O . TRP A 1 108 ? 4.142 -9.338 -14.827 1.00 90.31 108 TRP A O 1
ATOM 871 N N . ASN A 1 109 ? 2.575 -10.630 -13.836 1.00 90.62 109 ASN A N 1
ATOM 872 C CA . ASN A 1 109 ? 2.234 -11.399 -15.025 1.00 90.62 109 ASN A CA 1
ATOM 873 C C . ASN A 1 109 ? 1.740 -10.494 -16.159 1.00 90.62 109 ASN A C 1
ATOM 875 O O . ASN A 1 109 ? 2.151 -10.651 -17.305 1.00 90.62 109 ASN A O 1
ATOM 879 N N . LEU A 1 110 ? 0.917 -9.494 -15.827 1.00 90.12 110 LEU A N 1
ATOM 880 C CA . LEU A 1 110 ? 0.396 -8.527 -16.791 1.00 90.12 110 LEU A CA 1
ATOM 881 C C . LEU A 1 110 ? 1.512 -7.769 -17.525 1.00 90.12 110 LEU A C 1
ATOM 883 O O . LEU A 1 110 ? 1.433 -7.589 -18.739 1.00 90.12 110 LEU A O 1
ATOM 887 N N . TYR A 1 111 ? 2.545 -7.322 -16.808 1.00 88.69 111 TYR A N 1
ATOM 888 C CA . TYR A 1 111 ? 3.569 -6.438 -17.371 1.00 88.69 111 TYR A CA 1
ATOM 889 C C . TYR A 1 111 ? 4.865 -7.136 -17.794 1.00 88.69 111 TYR A C 1
ATOM 891 O O . TYR A 1 111 ? 5.560 -6.600 -18.651 1.00 88.69 111 TYR A O 1
ATOM 899 N N . ASN A 1 112 ? 5.200 -8.288 -17.210 1.00 86.94 112 ASN A N 1
ATOM 900 C CA . ASN A 1 112 ? 6.494 -8.948 -17.418 1.00 86.94 112 ASN A CA 1
ATOM 901 C C . ASN A 1 112 ? 6.369 -10.332 -18.068 1.00 86.94 112 ASN A C 1
ATOM 903 O O .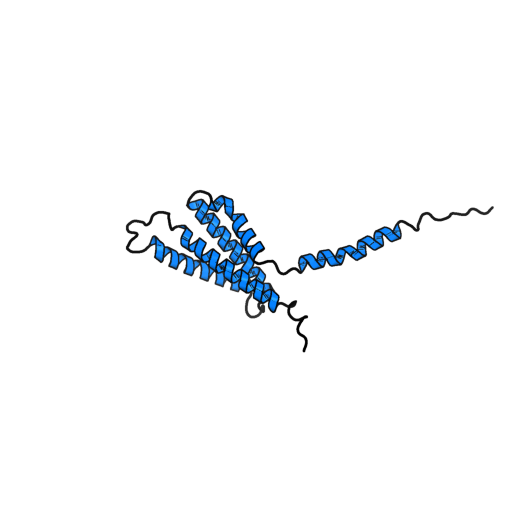 ASN A 1 112 ? 7.251 -10.701 -18.832 1.00 86.94 112 ASN A O 1
ATOM 907 N N . GLU A 1 113 ? 5.273 -11.061 -17.829 1.00 87.94 113 GLU A N 1
ATOM 908 C CA . GLU A 1 113 ? 5.072 -12.436 -18.331 1.00 87.94 113 GLU A CA 1
ATOM 909 C C . GLU A 1 113 ? 4.047 -12.503 -19.479 1.00 87.94 113 GLU A C 1
ATOM 911 O O . GLU A 1 113 ? 3.381 -13.517 -19.685 1.00 87.94 113 GLU A O 1
ATOM 916 N N . ASN A 1 114 ? 3.866 -11.408 -20.225 1.00 87.12 114 ASN A N 1
ATOM 917 C CA . ASN A 1 114 ? 2.970 -11.379 -21.381 1.00 87.12 114 ASN A CA 1
ATOM 918 C C . ASN A 1 114 ? 3.708 -11.723 -22.690 1.00 87.12 114 ASN A C 1
ATOM 920 O O . ASN A 1 114 ? 4.926 -11.598 -22.797 1.00 87.12 114 ASN A O 1
ATOM 924 N N . ASN A 1 115 ? 2.955 -12.107 -23.725 1.00 92.00 115 ASN A N 1
ATOM 925 C CA . ASN A 1 115 ? 3.518 -12.559 -25.006 1.00 92.00 115 ASN A CA 1
ATOM 926 C C . ASN A 1 115 ? 4.396 -11.514 -25.719 1.00 92.00 115 ASN A C 1
ATOM 928 O O . ASN A 1 115 ? 5.259 -11.891 -26.508 1.00 92.00 115 ASN A O 1
ATOM 932 N N . ALA A 1 116 ? 4.188 -10.215 -25.474 1.00 89.06 116 ALA A N 1
ATOM 933 C CA . ALA A 1 116 ? 5.014 -9.162 -26.067 1.00 89.06 116 ALA A CA 1
ATOM 934 C C . ALA A 1 116 ? 6.383 -9.027 -25.375 1.00 89.06 116 ALA A C 1
ATOM 936 O O . ALA A 1 116 ? 7.287 -8.407 -25.927 1.00 89.06 116 ALA A O 1
ATOM 937 N N . CYS A 1 117 ? 6.549 -9.634 -24.197 1.00 85.00 117 CYS A N 1
ATOM 938 C CA . CYS A 1 117 ? 7.751 -9.577 -23.375 1.00 85.00 117 CYS A CA 1
ATOM 939 C C . CYS A 1 117 ? 8.726 -10.739 -23.606 1.00 85.00 117 CYS A C 1
ATOM 941 O O . CYS A 1 117 ? 9.547 -10.996 -22.735 1.00 85.00 117 CYS A O 1
ATOM 943 N N . MET A 1 118 ? 8.683 -11.465 -24.731 1.00 81.75 118 MET A N 1
ATOM 944 C CA . MET A 1 118 ? 9.637 -12.560 -24.979 1.00 81.75 118 MET A CA 1
ATOM 945 C C . MET A 1 118 ? 10.952 -12.056 -25.619 1.00 81.75 118 MET A C 1
ATOM 947 O O . MET A 1 118 ? 10.892 -11.402 -26.659 1.00 81.75 118 MET A O 1
ATOM 951 N N . PRO A 1 119 ? 12.148 -12.389 -25.078 1.00 80.31 119 PRO A N 1
ATOM 952 C CA . PRO A 1 119 ? 12.394 -13.195 -23.876 1.00 80.31 119 PRO A CA 1
ATOM 953 C C . PRO A 1 119 ? 12.348 -12.400 -22.557 1.00 80.31 119 PRO A C 1
ATOM 955 O O . PRO A 1 119 ? 12.383 -13.012 -21.495 1.00 80.31 119 PRO A O 1
ATOM 958 N N . SER A 1 120 ? 12.335 -11.063 -22.598 1.00 82.06 120 SER A N 1
ATOM 959 C CA . SER A 1 120 ? 12.146 -10.227 -21.407 1.00 82.06 120 SER A CA 1
ATOM 960 C C . SER A 1 120 ? 11.596 -8.840 -21.766 1.00 82.06 120 SER A C 1
ATOM 962 O O . SER A 1 120 ? 11.972 -8.274 -22.791 1.00 82.06 120 SER A O 1
ATOM 964 N N . CYS A 1 121 ? 10.787 -8.253 -20.876 1.00 83.06 121 CYS A N 1
ATOM 965 C CA . CYS A 1 121 ? 10.429 -6.825 -20.892 1.00 83.06 121 CYS A CA 1
ATOM 966 C C . CYS A 1 121 ? 11.431 -5.921 -20.141 1.00 83.06 121 CYS A C 1
ATOM 968 O O . CYS A 1 121 ? 11.177 -4.733 -19.930 1.00 83.06 121 CYS A O 1
ATOM 970 N N . GLY A 1 122 ? 12.584 -6.466 -19.740 1.00 80.69 122 GLY A N 1
ATOM 971 C CA . GLY A 1 122 ? 13.603 -5.745 -18.983 1.00 80.69 122 GLY A CA 1
ATOM 972 C C . GLY A 1 122 ? 13.133 -5.338 -17.584 1.00 80.69 122 GLY A C 1
ATOM 973 O O . GLY A 1 122 ? 12.196 -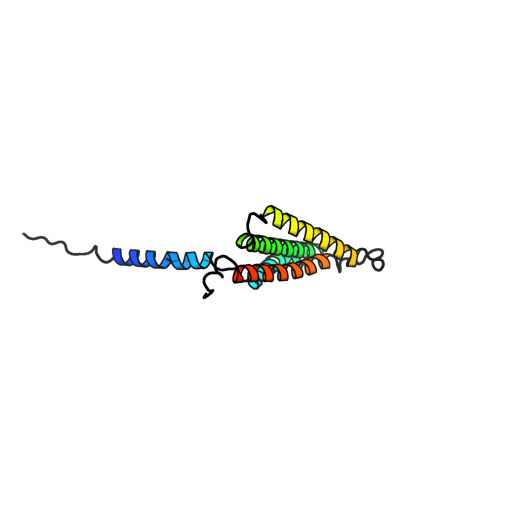5.898 -17.021 1.00 80.69 122 GLY A O 1
ATOM 974 N N . THR A 1 123 ? 13.801 -4.344 -17.000 1.00 79.94 123 THR A N 1
ATOM 975 C CA . THR A 1 123 ? 13.543 -3.882 -15.626 1.00 79.94 123 THR A CA 1
ATOM 976 C C . THR A 1 123 ? 12.508 -2.761 -15.528 1.00 79.94 123 THR A C 1
ATOM 978 O O . THR A 1 123 ? 12.183 -2.313 -14.429 1.00 79.94 123 THR A O 1
ATOM 981 N N . GLN A 1 124 ? 11.954 -2.302 -16.654 1.00 73.38 124 GLN A N 1
ATOM 982 C CA . GLN A 1 124 ? 11.071 -1.132 -16.696 1.00 73.38 124 GLN A CA 1
ATOM 983 C C . GLN A 1 124 ? 9.820 -1.298 -15.817 1.00 73.38 124 GLN A C 1
ATOM 985 O O . GLN A 1 124 ? 9.364 -0.333 -15.202 1.00 73.38 124 GLN A O 1
ATOM 990 N N . TYR A 1 125 ? 9.286 -2.518 -15.717 1.00 81.94 125 TYR A N 1
ATOM 991 C CA . TYR A 1 125 ? 8.066 -2.814 -14.961 1.00 81.94 125 TYR A CA 1
ATOM 992 C C . TYR A 1 125 ? 8.308 -3.592 -13.663 1.00 81.94 125 TYR A C 1
ATOM 994 O O . TYR A 1 125 ? 7.348 -4.022 -13.022 1.00 81.94 125 TYR A O 1
ATOM 1002 N N . TYR A 1 126 ? 9.565 -3.720 -13.221 1.00 83.38 126 TYR A N 1
ATOM 1003 C CA . TYR A 1 126 ? 9.930 -4.528 -12.048 1.00 83.38 126 TYR A CA 1
ATOM 1004 C C . TYR A 1 126 ? 9.249 -4.088 -10.747 1.00 83.38 126 TYR A C 1
ATOM 1006 O O . TYR A 1 126 ? 9.078 -4.902 -9.837 1.00 83.38 126 TYR A O 1
ATOM 1014 N N . SER A 1 127 ? 8.856 -2.815 -10.660 1.00 89.69 127 SER A N 1
ATOM 1015 C CA . SER A 1 127 ? 8.246 -2.210 -9.468 1.00 89.69 127 SER A CA 1
ATOM 1016 C C . SER A 1 127 ? 6.854 -1.624 -9.720 1.00 89.69 127 SER A C 1
ATOM 1018 O O . SER A 1 127 ? 6.258 -1.042 -8.810 1.00 89.69 127 SER A O 1
ATOM 1020 N N . ALA A 1 128 ? 6.316 -1.770 -10.936 1.00 88.44 128 ALA A N 1
ATOM 1021 C CA . ALA A 1 128 ? 5.029 -1.193 -11.320 1.00 88.44 128 ALA A CA 1
ATOM 1022 C C . ALA A 1 128 ? 3.882 -1.714 -10.436 1.00 88.44 128 ALA A C 1
ATOM 1024 O O . ALA A 1 128 ? 3.074 -0.934 -9.936 1.00 88.44 128 ALA A O 1
ATOM 1025 N N . GLN A 1 129 ? 3.865 -3.018 -10.162 1.00 92.62 129 GLN A N 1
ATOM 1026 C CA . GLN A 1 129 ? 2.917 -3.676 -9.265 1.00 92.62 129 GLN A CA 1
ATOM 1027 C C . GLN A 1 129 ? 2.947 -3.110 -7.841 1.00 92.62 129 GLN A C 1
ATOM 1029 O O . GLN A 1 129 ? 1.900 -2.915 -7.229 1.00 92.62 129 GLN A O 1
ATOM 1034 N N . LEU A 1 130 ? 4.135 -2.800 -7.314 1.00 95.44 130 LEU A N 1
ATOM 1035 C CA . LEU A 1 130 ? 4.276 -2.262 -5.959 1.00 95.44 130 LEU A CA 1
ATOM 1036 C C . LEU A 1 130 ? 3.829 -0.799 -5.894 1.00 95.44 130 LEU A C 1
ATOM 1038 O O . LEU A 1 130 ? 3.151 -0.405 -4.946 1.00 95.44 130 LEU A O 1
ATOM 1042 N N . HIS A 1 131 ? 4.149 -0.008 -6.923 1.00 94.44 131 HIS A N 1
ATOM 1043 C CA . HIS A 1 131 ? 3.651 1.360 -7.036 1.00 94.44 131 HIS A CA 1
ATOM 1044 C C . HIS A 1 131 ? 2.118 1.390 -7.085 1.00 94.44 131 HIS A C 1
ATOM 1046 O O . HIS A 1 131 ? 1.497 2.119 -6.313 1.00 94.44 131 HIS A O 1
ATOM 1052 N N . GLN A 1 132 ? 1.490 0.565 -7.927 1.00 95.88 132 GLN A N 1
ATOM 1053 C CA . GLN A 1 132 ? 0.028 0.516 -8.021 1.00 95.88 132 GLN A CA 1
ATOM 1054 C C . GLN A 1 132 ? -0.617 0.049 -6.711 1.00 95.88 132 GLN A C 1
ATOM 1056 O O . GLN A 1 132 ? -1.571 0.669 -6.238 1.00 95.88 132 GLN A O 1
ATOM 1061 N N . LEU A 1 133 ? -0.047 -0.973 -6.065 1.00 97.19 133 LEU A N 1
ATOM 1062 C CA . LEU A 1 133 ? -0.525 -1.433 -4.763 1.00 97.19 133 LEU A CA 1
ATOM 1063 C C . LEU A 1 133 ? -0.441 -0.326 -3.702 1.00 97.19 133 LEU A C 1
ATOM 1065 O O . LEU A 1 133 ? -1.380 -0.143 -2.930 1.00 97.19 133 LEU A O 1
ATOM 1069 N N . SER A 1 134 ? 0.641 0.462 -3.700 1.00 97.81 134 SER A N 1
ATOM 1070 C CA . SER A 1 134 ? 0.793 1.590 -2.774 1.00 97.81 134 SER A CA 1
ATOM 1071 C C . SER A 1 134 ? -0.324 2.626 -2.941 1.00 97.81 134 SER A C 1
ATOM 1073 O O . SER A 1 134 ? -0.861 3.102 -1.946 1.00 97.81 134 SER A O 1
ATOM 1075 N N . LYS A 1 135 ? -0.769 2.902 -4.176 1.00 97.75 135 LYS A N 1
ATOM 1076 C CA . LYS A 1 135 ? -1.879 3.832 -4.448 1.00 97.75 135 LYS A CA 1
ATOM 1077 C C . LYS A 1 135 ? -3.226 3.310 -3.969 1.00 97.75 135 LYS A C 1
ATOM 1079 O O . LYS A 1 135 ? -4.033 4.079 -3.448 1.00 97.75 135 LYS A O 1
ATOM 1084 N N . ILE A 1 136 ? -3.453 2.006 -4.085 1.00 97.94 136 ILE A N 1
ATOM 1085 C CA . ILE A 1 136 ? -4.643 1.369 -3.513 1.00 97.94 136 ILE A CA 1
ATOM 1086 C C . ILE A 1 136 ? -4.612 1.488 -1.988 1.00 97.94 136 ILE A C 1
ATOM 1088 O O . ILE A 1 136 ? -5.607 1.885 -1.384 1.00 97.94 136 ILE A O 1
ATOM 1092 N N . TYR A 1 137 ? -3.469 1.214 -1.360 1.00 98.50 137 TYR A N 1
ATOM 1093 C CA . TYR A 1 137 ? -3.327 1.313 0.092 1.00 98.50 137 TYR A CA 1
ATOM 1094 C C . TYR A 1 137 ? -3.449 2.757 0.599 1.00 98.50 137 TYR A C 1
ATOM 1096 O O . TYR A 1 137 ? -4.089 2.975 1.623 1.00 98.50 137 TYR A O 1
ATOM 1104 N N . GLU A 1 138 ? -2.950 3.761 -0.131 1.00 98.50 138 GLU A N 1
ATOM 1105 C CA . GLU A 1 138 ? -3.214 5.179 0.168 1.00 98.50 138 GLU A CA 1
ATOM 1106 C C . GLU A 1 138 ? -4.719 5.467 0.243 1.00 98.50 138 GLU A C 1
ATOM 1108 O O . GLU A 1 138 ? -5.185 6.115 1.181 1.00 98.50 138 GLU A O 1
ATOM 1113 N N . LYS A 1 139 ? -5.493 4.962 -0.726 1.00 98.44 139 LYS A N 1
ATOM 1114 C CA . LYS A 1 139 ? -6.948 5.126 -0.733 1.00 98.44 139 LYS A CA 1
ATOM 1115 C C . LYS A 1 139 ? -7.607 4.404 0.444 1.00 98.44 139 LYS A C 1
ATOM 1117 O O . LYS A 1 139 ? -8.419 5.014 1.134 1.00 98.44 139 LYS A O 1
ATOM 1122 N N . ILE A 1 140 ? -7.242 3.146 0.698 1.00 97.81 140 ILE A N 1
ATOM 1123 C CA . ILE A 1 140 ? -7.786 2.370 1.823 1.00 97.81 140 ILE A CA 1
ATOM 1124 C C . ILE A 1 140 ? -7.494 3.071 3.152 1.00 97.81 140 ILE A C 1
ATOM 1126 O O . ILE A 1 140 ? -8.387 3.182 3.985 1.00 97.81 140 ILE A O 1
ATOM 1130 N N . LEU A 1 141 ? -6.279 3.589 3.349 1.00 97.56 141 LEU A N 1
ATOM 1131 C CA . LEU A 1 141 ? -5.907 4.302 4.570 1.00 97.56 141 LEU A CA 1
ATOM 1132 C C . LEU A 1 141 ? -6.752 5.564 4.776 1.00 97.56 141 LEU A C 1
ATOM 1134 O O . LEU A 1 141 ? -7.222 5.810 5.888 1.00 97.56 141 LEU A O 1
ATOM 1138 N N . LYS A 1 142 ? -6.991 6.338 3.709 1.00 97.25 142 LYS A N 1
ATOM 1139 C CA . LYS A 1 142 ? -7.898 7.496 3.751 1.00 97.25 142 LYS A CA 1
ATOM 1140 C C . LYS A 1 142 ? -9.310 7.085 4.146 1.00 97.25 142 LYS A C 1
ATOM 1142 O O . LYS A 1 142 ? -9.896 7.717 5.021 1.00 97.25 142 LYS A O 1
ATOM 1147 N N . ASP A 1 143 ? -9.824 6.016 3.546 1.00 95.94 143 ASP A N 1
ATOM 1148 C CA . ASP A 1 143 ? -11.168 5.515 3.825 1.00 95.94 143 ASP A CA 1
ATOM 1149 C C . ASP A 1 143 ? -11.272 4.998 5.280 1.00 95.94 143 ASP A C 1
ATOM 1151 O O . ASP A 1 143 ? -12.214 5.345 5.988 1.00 95.94 143 ASP A O 1
ATOM 1155 N N . VAL A 1 144 ? -10.268 4.272 5.785 1.00 94.31 144 VAL A N 1
ATOM 1156 C CA . VAL A 1 144 ? -10.195 3.798 7.182 1.00 94.31 144 VAL A CA 1
ATOM 1157 C C . VAL A 1 144 ? -10.148 4.954 8.181 1.00 94.31 144 VAL A C 1
ATOM 1159 O O . VAL A 1 144 ? -10.919 4.974 9.141 1.00 94.31 144 VAL A O 1
ATOM 1162 N N . ILE A 1 145 ? -9.281 5.944 7.960 1.00 93.31 145 ILE A N 1
ATOM 1163 C CA . ILE A 1 145 ? -9.185 7.121 8.834 1.00 93.31 145 ILE A CA 1
ATOM 1164 C C . ILE A 1 145 ? -10.477 7.940 8.778 1.00 93.31 145 ILE A C 1
ATOM 1166 O O . ILE A 1 145 ? -10.940 8.426 9.811 1.00 93.31 145 ILE A O 1
ATOM 1170 N N . HIS A 1 146 ? -11.103 8.062 7.605 1.00 92.06 146 HIS A N 1
ATOM 1171 C CA . HIS A 1 146 ? -12.410 8.696 7.475 1.00 92.06 146 HIS A CA 1
ATOM 1172 C C . HIS A 1 146 ? -13.475 7.963 8.305 1.00 92.06 146 HIS A C 1
ATOM 1174 O O . HIS A 1 146 ? -14.151 8.601 9.108 1.00 92.06 146 HIS A O 1
ATOM 1180 N N . GLN A 1 147 ? -13.580 6.635 8.195 1.00 90.81 147 GLN A N 1
ATOM 1181 C CA . GLN A 1 147 ? -14.520 5.837 8.993 1.00 90.81 147 GLN A CA 1
ATOM 1182 C C . GLN A 1 147 ? -14.257 5.974 10.498 1.00 90.81 147 GLN A C 1
ATOM 1184 O O . GLN A 1 147 ? -15.191 6.190 11.269 1.00 90.81 147 GLN A O 1
ATOM 1189 N N . ARG A 1 148 ? -12.987 5.942 10.920 1.00 88.31 148 ARG A N 1
ATOM 1190 C CA . ARG A 1 148 ? -12.596 6.165 12.319 1.00 88.31 148 ARG A CA 1
ATOM 1191 C C . ARG A 1 148 ? -12.999 7.558 12.814 1.00 88.31 148 ARG A C 1
ATOM 1193 O O . ARG A 1 148 ? -13.497 7.675 13.930 1.00 88.31 148 ARG A O 1
ATOM 1200 N N . ASN A 1 149 ? -12.826 8.596 11.992 1.00 86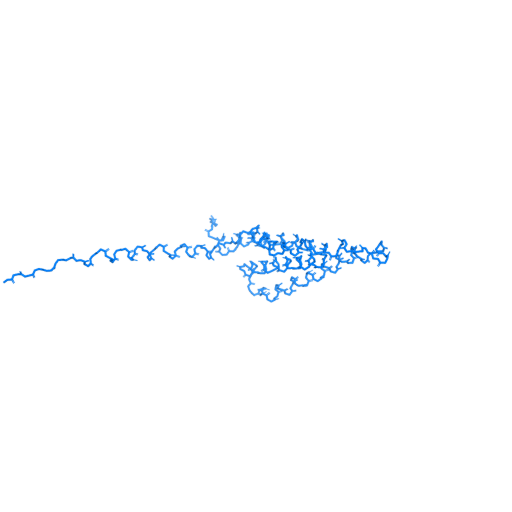.50 149 ASN A N 1
ATOM 1201 C CA . ASN A 1 149 ? -13.259 9.963 12.303 1.00 86.50 149 ASN A CA 1
ATOM 1202 C C . ASN A 1 149 ? -14.783 10.081 12.436 1.00 86.50 149 ASN A C 1
ATOM 1204 O O . ASN A 1 149 ? -15.262 10.780 13.324 1.00 86.50 149 ASN A O 1
ATOM 1208 N N . GLN A 1 150 ? -15.541 9.410 11.565 1.00 85.25 150 GLN A N 1
ATOM 1209 C CA . GLN A 1 150 ? -17.004 9.490 11.551 1.00 85.25 150 GLN A CA 1
ATOM 1210 C C . GLN A 1 150 ? -17.665 8.652 12.656 1.00 85.25 150 GLN A C 1
ATOM 1212 O O . GLN A 1 150 ? -18.644 9.093 13.256 1.00 85.25 150 GLN A O 1
ATOM 1217 N N . TYR A 1 151 ? -17.150 7.449 12.927 1.00 83.25 151 TYR A N 1
ATOM 1218 C CA . TYR A 1 151 ? -17.846 6.438 13.735 1.00 83.25 151 TYR A CA 1
ATOM 1219 C C . TYR A 1 151 ? -17.039 5.863 14.898 1.00 83.25 151 TYR A C 1
ATOM 1221 O O . TYR A 1 151 ? -17.597 5.122 15.705 1.00 83.25 151 TYR A O 1
ATOM 1229 N N . GLY A 1 152 ? -15.748 6.183 15.022 1.00 72.06 152 GLY A N 1
ATOM 1230 C CA . GLY A 1 152 ? -14.987 5.823 16.218 1.00 72.06 152 GLY A CA 1
ATOM 1231 C C . GLY A 1 152 ? -15.618 6.443 17.468 1.00 72.06 152 GLY A C 1
ATOM 1232 O O . GLY A 1 152 ? -16.391 7.394 17.364 1.00 72.06 152 GLY A O 1
ATOM 1233 N N . ALA A 1 153 ? -15.262 5.960 18.663 1.00 61.16 153 ALA A N 1
ATOM 1234 C CA . ALA A 1 153 ? -15.841 6.364 19.959 1.00 61.16 153 ALA A CA 1
ATOM 1235 C C . ALA A 1 153 ? -15.824 7.886 20.277 1.00 61.16 153 ALA A C 1
ATOM 1237 O O . ALA A 1 153 ? -16.314 8.311 21.319 1.00 61.16 153 ALA A O 1
ATOM 1238 N N . ARG A 1 154 ? -15.265 8.716 19.387 1.00 54.75 154 ARG A N 1
ATOM 1239 C CA . ARG A 1 154 ? -15.236 10.184 19.444 1.00 54.75 154 ARG A CA 1
ATOM 1240 C C . ARG A 1 154 ? -16.182 10.883 18.449 1.00 54.75 154 ARG A C 1
ATOM 1242 O O . ARG A 1 154 ? -16.426 12.070 18.614 1.00 54.75 154 ARG A O 1
ATOM 1249 N N . GLY A 1 155 ? -16.738 10.183 17.455 1.00 46.09 155 GLY A N 1
ATOM 1250 C CA . GLY A 1 155 ? -17.761 10.701 16.528 1.00 46.09 155 GLY A CA 1
ATOM 1251 C C . GLY A 1 155 ? -19.199 10.577 17.055 1.00 46.09 155 GLY A C 1
ATOM 1252 O O . GLY A 1 155 ? -20.126 11.168 16.509 1.00 46.09 155 GLY A O 1
ATOM 1253 N N . SER A 1 156 ? -19.404 9.835 18.148 1.00 46.50 156 SER A N 1
ATOM 1254 C CA . SER A 1 156 ? -20.721 9.621 18.760 1.00 46.50 156 SER A CA 1
ATOM 1255 C C . SER A 1 156 ? -21.146 10.710 19.753 1.00 46.50 156 SER A C 1
ATOM 1257 O O . SER A 1 156 ? -22.300 10.706 20.171 1.00 46.50 156 SER A O 1
ATOM 1259 N N . SER A 1 157 ? -20.268 11.649 20.134 1.00 45.19 157 SER A N 1
ATOM 1260 C CA . SER A 1 157 ? -20.609 12.727 21.082 1.00 45.19 157 SER A CA 1
ATOM 1261 C C . SER A 1 157 ? -21.258 13.957 20.432 1.00 45.19 157 SER A C 1
ATOM 1263 O O . SER A 1 157 ? -21.543 14.925 21.130 1.00 45.19 157 SER A O 1
ATOM 1265 N N . SER A 1 158 ? -21.465 13.956 19.112 1.00 45.81 158 SER A N 1
ATOM 1266 C CA . SER A 1 158 ? -21.992 15.101 18.352 1.00 45.81 158 SER A CA 1
ATOM 1267 C C . SER A 1 158 ? -23.313 14.827 17.626 1.00 45.81 158 SER A C 1
ATOM 1269 O O . SER A 1 158 ? -23.724 15.645 16.807 1.00 45.81 158 SER A O 1
ATOM 1271 N N . ARG A 1 159 ? -24.016 13.721 17.919 1.00 45.06 159 ARG A N 1
ATOM 1272 C CA . ARG A 1 159 ? -25.383 13.517 17.410 1.00 45.06 159 ARG A CA 1
ATOM 1273 C C . ARG A 1 159 ? -26.409 14.137 18.367 1.00 45.06 159 ARG A C 1
ATOM 1275 O O . ARG A 1 159 ? -26.596 13.584 19.450 1.00 45.06 159 ARG A O 1
ATOM 1282 N N . PRO A 1 160 ? -27.081 15.248 18.009 1.00 45.75 160 PRO A N 1
ATOM 1283 C CA . PRO A 1 160 ? -28.330 15.607 18.664 1.00 45.75 160 PRO A CA 1
ATOM 1284 C C . PRO A 1 160 ? -29.406 14.587 18.263 1.00 45.75 160 PRO A C 1
ATOM 1286 O O . PRO A 1 160 ? -29.447 14.155 17.108 1.00 45.75 160 PRO A O 1
ATOM 1289 N N . ASN A 1 161 ? -30.213 14.181 19.248 1.00 42.97 161 ASN A N 1
ATOM 1290 C CA . ASN A 1 161 ? -31.429 13.386 19.052 1.00 42.97 161 ASN A CA 1
ATOM 1291 C C . ASN A 1 161 ? -32.426 14.096 18.134 1.00 42.97 161 ASN A C 1
ATOM 1293 O O . ASN A 1 161 ? -32.510 15.343 18.227 1.00 42.97 161 ASN A O 1
#